Protein AF-A0A552HJM4-F1 (afdb_monomer)

Sequence (69 aa):
MTTPSFTIPQSDPPLSPRQSWPTMYDLPSDNPLEPGLPDEFHLLQPQLLLLTFQPPNWEPDLVFSAADL

Mean predicted aligned error: 14.14 Å

Foldseek 3Di:
DDDDPPDDDDPDDDDDCVVVPDDPVNDDDPDPPPPDDPPVVVLVVQVVCLVPPDPPPDDNVPDDTPNND

Organism: NCBI:txid2486270

pLDDT: mean 79.49, std 8.9, range [43.59, 92.62]

Secondary structure (DSSP, 8-state):
----------SSPPPPHHHHSPPGGGSPPSSTT-----THHHHHHHHHHHHH---TTS-GGGPPPGGG-

Structure (mmCIF, N/CA/C/O backbone):
data_AF-A0A552HJM4-F1
#
_entry.id   AF-A0A552HJM4-F1
#
loop_
_atom_site.group_PDB
_atom_site.id
_atom_site.type_symbol
_atom_site.label_atom_id
_atom_site.label_alt_id
_atom_site.label_comp_id
_atom_site.label_asym_id
_atom_site.label_entity_id
_atom_site.label_seq_id
_atom_site.pdbx_PDB_ins_code
_atom_site.Cartn_x
_atom_site.Cartn_y
_atom_site.Cartn_z
_atom_site.occupancy
_atom_site.B_iso_or_equiv
_atom_site.auth_seq_id
_atom_site.auth_comp_id
_atom_site.auth_asym_id
_atom_site.auth_atom_id
_atom_site.pdbx_PDB_model_num
ATOM 1 N N . MET A 1 1 ? 41.721 7.815 37.305 1.00 43.59 1 MET A N 1
ATOM 2 C CA . MET A 1 1 ? 42.444 7.881 36.019 1.00 43.59 1 MET A CA 1
ATOM 3 C C . MET A 1 1 ? 41.492 8.498 35.016 1.00 43.59 1 MET A C 1
ATOM 5 O O . MET A 1 1 ? 40.456 7.907 34.755 1.00 43.59 1 MET A O 1
ATOM 9 N N . THR A 1 2 ? 41.762 9.724 34.580 1.00 52.03 2 THR A N 1
ATOM 10 C CA . THR A 1 2 ? 40.863 10.504 33.720 1.00 52.03 2 THR A CA 1
ATOM 11 C C . THR A 1 2 ? 41.248 10.226 32.273 1.00 52.03 2 THR A C 1
ATOM 13 O O . THR A 1 2 ? 42.348 10.578 31.856 1.00 52.03 2 THR A O 1
ATOM 16 N N . THR A 1 3 ? 40.397 9.533 31.523 1.00 57.25 3 THR A N 1
ATOM 17 C CA . THR A 1 3 ? 40.595 9.320 30.086 1.00 57.25 3 THR A CA 1
ATOM 18 C C . THR A 1 3 ? 40.445 10.660 29.361 1.00 57.25 3 THR A C 1
ATOM 20 O O . THR A 1 3 ? 39.430 11.332 29.551 1.00 57.25 3 THR A O 1
ATOM 23 N N . PRO A 1 4 ? 41.421 11.090 28.544 1.00 58.47 4 PRO A N 1
ATOM 24 C CA . PRO A 1 4 ? 41.241 12.271 27.716 1.00 58.47 4 PRO A CA 1
ATOM 25 C C . PRO A 1 4 ? 40.228 11.953 26.609 1.00 58.47 4 PRO A C 1
ATOM 27 O O . PRO A 1 4 ? 40.461 11.076 25.776 1.00 58.47 4 PRO A O 1
ATOM 30 N N . SER A 1 5 ? 39.099 12.662 26.599 1.00 68.75 5 SER A N 1
ATOM 31 C CA . SER A 1 5 ? 38.180 12.673 25.460 1.00 68.75 5 SER A CA 1
ATOM 32 C C . SER A 1 5 ? 38.848 13.402 24.299 1.00 68.75 5 SER A C 1
ATOM 34 O O . SER A 1 5 ? 38.844 14.630 24.235 1.00 68.75 5 SER A O 1
ATOM 36 N N . PHE A 1 6 ? 39.446 12.646 23.384 1.00 67.12 6 PHE A N 1
ATOM 37 C CA . PHE A 1 6 ? 39.858 13.168 22.088 1.00 67.12 6 PHE A CA 1
ATOM 38 C C . PHE A 1 6 ? 38.621 13.293 21.197 1.00 67.12 6 PHE A C 1
ATOM 40 O O . PHE A 1 6 ? 38.223 12.343 20.527 1.00 67.12 6 PHE A O 1
ATOM 47 N N . THR A 1 7 ? 37.990 14.465 21.201 1.00 71.00 7 THR A N 1
ATOM 48 C CA . THR A 1 7 ? 36.952 14.788 20.220 1.00 71.00 7 THR A CA 1
ATOM 49 C C . THR A 1 7 ? 37.644 15.195 18.924 1.00 71.00 7 THR A C 1
ATOM 51 O O . THR A 1 7 ? 38.185 16.295 18.826 1.00 71.00 7 THR A O 1
ATOM 54 N N . ILE A 1 8 ? 37.668 14.304 17.934 1.00 78.81 8 ILE A N 1
ATOM 55 C CA . ILE A 1 8 ? 38.094 14.655 16.575 1.00 78.81 8 ILE A CA 1
ATOM 56 C C . ILE A 1 8 ? 37.043 15.636 16.020 1.00 78.81 8 ILE A C 1
ATOM 58 O O . ILE A 1 8 ? 35.866 15.273 15.976 1.00 78.81 8 ILE A O 1
ATOM 62 N N . PRO A 1 9 ? 37.405 16.878 15.642 1.00 76.00 9 PRO A N 1
ATOM 63 C CA . PRO A 1 9 ? 36.442 17.816 15.077 1.00 76.00 9 PRO A CA 1
ATOM 64 C C . PRO A 1 9 ? 35.948 17.301 13.718 1.00 76.00 9 PRO A C 1
ATOM 66 O O . PRO A 1 9 ? 36.748 16.969 12.845 1.00 76.00 9 PRO A O 1
ATOM 69 N N . GLN A 1 10 ? 34.627 17.236 13.533 1.00 76.50 10 GLN A N 1
ATOM 70 C CA . GLN A 1 10 ? 34.016 16.863 12.256 1.00 76.50 10 GLN A CA 1
ATOM 71 C C . GLN A 1 10 ? 34.131 18.042 11.283 1.00 76.50 10 GLN A C 1
ATOM 73 O O . GLN A 1 10 ? 33.372 19.003 11.380 1.00 76.50 10 GLN A O 1
ATOM 78 N N . SER A 1 11 ? 35.104 17.985 10.372 1.00 84.19 11 SER A N 1
ATOM 79 C CA . SER A 1 11 ? 35.357 19.053 9.393 1.00 84.19 11 SER A CA 1
ATOM 80 C C . SER A 1 11 ? 34.293 19.152 8.298 1.00 84.19 11 SER A C 1
ATOM 82 O O . SER A 1 11 ? 34.150 20.217 7.708 1.00 84.19 11 SER A O 1
ATOM 84 N N . ASP A 1 12 ? 33.555 18.069 8.044 1.00 83.69 12 ASP A N 1
ATOM 85 C CA . ASP A 1 12 ? 32.526 18.002 7.005 1.00 83.69 12 ASP A CA 1
ATOM 86 C C . ASP A 1 12 ? 31.276 17.293 7.555 1.00 83.69 12 ASP A C 1
ATOM 88 O O . ASP A 1 12 ? 31.253 16.061 7.664 1.00 83.69 12 ASP A O 1
ATOM 92 N N . PRO A 1 13 ? 30.277 18.044 8.056 1.00 81.38 13 PRO A N 1
ATOM 93 C CA . PRO A 1 13 ? 29.072 17.443 8.595 1.00 81.38 13 PRO A CA 1
ATOM 94 C C . PRO A 1 13 ? 28.212 16.821 7.492 1.00 81.38 13 PRO A C 1
ATOM 96 O O . PRO A 1 13 ? 28.072 17.410 6.422 1.00 81.38 13 PRO A O 1
ATOM 99 N N . PRO A 1 14 ? 27.587 15.655 7.742 1.00 83.12 14 PRO A N 1
ATOM 100 C CA . PRO A 1 14 ? 26.757 15.011 6.738 1.00 83.12 14 PRO A CA 1
ATOM 101 C C . PRO A 1 14 ? 25.599 15.926 6.330 1.00 83.12 14 PRO A C 1
ATOM 103 O O . PRO A 1 14 ? 24.989 16.604 7.164 1.00 83.12 14 PRO A O 1
ATOM 106 N N . LEU A 1 15 ? 25.280 15.915 5.035 1.00 85.81 15 LEU A N 1
ATOM 107 C CA . LEU A 1 15 ? 24.118 16.616 4.496 1.00 85.81 15 LEU A CA 1
ATOM 108 C C . LEU A 1 15 ? 22.833 16.124 5.167 1.00 85.81 15 LEU A C 1
ATOM 110 O O . LEU A 1 15 ? 22.733 14.966 5.590 1.00 85.81 15 LEU A O 1
ATOM 114 N N . SER A 1 16 ? 21.822 16.996 5.224 1.00 89.50 16 SER A N 1
ATOM 115 C CA . SER A 1 16 ? 20.534 16.625 5.811 1.00 89.50 16 SER A CA 1
ATOM 116 C C . SER A 1 16 ? 19.961 15.377 5.121 1.00 89.50 16 SER A C 1
ATOM 118 O O . SER A 1 16 ? 20.136 15.233 3.910 1.00 89.50 16 SER A O 1
ATOM 120 N N . PRO A 1 17 ? 19.240 14.489 5.831 1.00 80.94 17 PRO A N 1
ATOM 121 C CA . PRO A 1 17 ? 18.689 13.274 5.228 1.00 80.94 17 PRO A CA 1
ATOM 122 C C . PRO A 1 17 ? 17.831 13.537 3.985 1.00 80.94 17 PRO A C 1
ATOM 124 O O . PRO A 1 17 ? 17.880 12.774 3.035 1.00 80.94 17 PRO A O 1
ATOM 127 N N . ARG A 1 18 ? 17.123 14.673 3.932 1.00 82.12 18 ARG A N 1
ATOM 128 C CA . ARG A 1 18 ? 16.349 15.104 2.753 1.00 82.12 18 ARG A CA 1
ATOM 129 C C . ARG A 1 18 ? 17.192 15.344 1.495 1.00 82.12 18 ARG A C 1
ATOM 131 O O . ARG A 1 18 ? 16.636 15.396 0.409 1.00 82.12 18 ARG A O 1
ATOM 138 N N . GLN A 1 19 ? 18.493 15.568 1.655 1.00 83.56 19 GLN A N 1
ATOM 139 C CA . GLN A 1 19 ? 19.446 15.818 0.572 1.00 83.56 19 GLN A CA 1
ATOM 140 C C . GLN A 1 19 ? 20.355 14.613 0.300 1.00 83.56 19 GLN A C 1
ATOM 142 O O . GLN A 1 19 ? 20.966 14.562 -0.761 1.00 83.56 19 GLN A O 1
ATOM 147 N N . SER A 1 20 ? 20.496 13.689 1.256 1.00 85.88 20 SER A N 1
ATOM 148 C CA . SER A 1 20 ? 21.412 12.544 1.162 1.00 85.88 20 SER A CA 1
ATOM 149 C C . SER A 1 20 ? 20.719 11.192 1.000 1.00 85.88 20 SER A C 1
ATOM 151 O O . SER A 1 20 ? 21.371 10.245 0.568 1.00 85.88 20 SER A O 1
ATOM 153 N N . TRP A 1 21 ? 19.431 11.075 1.337 1.00 87.38 21 TRP A N 1
ATOM 154 C CA . TRP A 1 21 ? 18.686 9.822 1.221 1.00 87.38 21 TRP A CA 1
ATOM 155 C C . TRP A 1 21 ? 17.928 9.754 -0.102 1.00 87.38 21 TRP A C 1
ATOM 157 O O . TRP A 1 21 ? 17.371 10.768 -0.529 1.00 87.38 21 TRP A O 1
ATOM 167 N N . PRO A 1 22 ? 17.852 8.562 -0.719 1.00 82.06 22 PRO A N 1
ATOM 168 C CA . PRO A 1 22 ? 16.973 8.351 -1.853 1.00 82.06 22 PRO A CA 1
ATOM 169 C C . PRO A 1 22 ? 15.526 8.600 -1.429 1.00 82.06 22 PRO A C 1
ATOM 171 O O . PRO A 1 22 ? 15.075 8.179 -0.359 1.00 82.06 22 PRO A O 1
ATOM 174 N N . THR A 1 23 ? 14.791 9.292 -2.284 1.00 79.56 23 THR A N 1
ATOM 175 C CA . THR A 1 23 ? 13.337 9.312 -2.235 1.00 79.56 23 THR A CA 1
ATOM 176 C C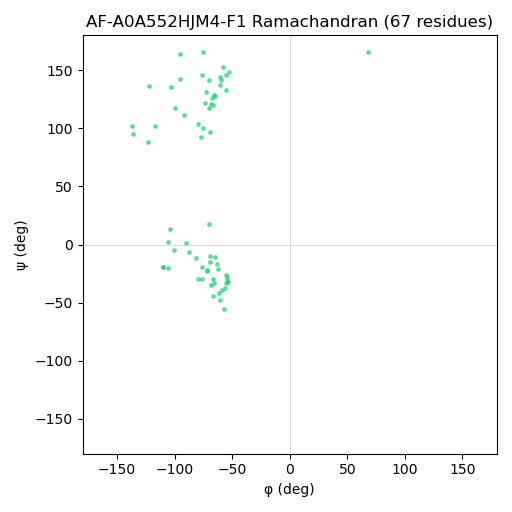 . THR A 1 23 ? 12.802 7.992 -2.787 1.00 79.56 23 THR A C 1
ATOM 178 O O . THR A 1 23 ? 13.511 7.239 -3.452 1.00 79.56 23 THR A O 1
ATOM 181 N N . MET A 1 24 ? 11.523 7.706 -2.554 1.00 79.88 24 MET A N 1
ATOM 182 C CA . MET A 1 24 ? 10.864 6.549 -3.171 1.00 79.88 24 MET A CA 1
ATOM 1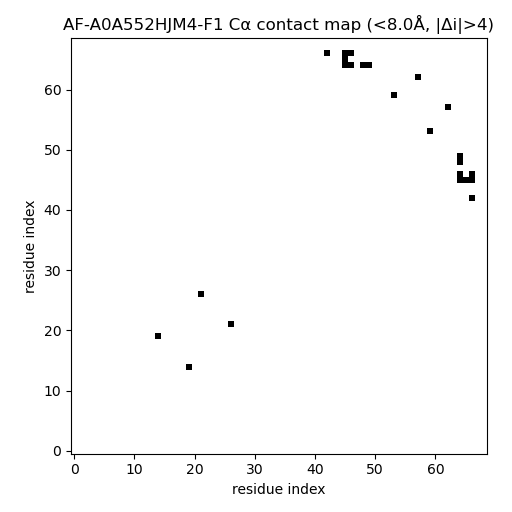83 C C . MET A 1 24 ? 10.972 6.560 -4.711 1.00 79.88 24 MET A C 1
ATOM 185 O O . MET A 1 24 ? 10.958 5.498 -5.318 1.00 79.88 24 MET A O 1
ATOM 189 N N . TYR A 1 25 ? 11.123 7.737 -5.335 1.00 72.19 25 TYR A N 1
ATOM 190 C CA . TYR A 1 25 ? 11.314 7.878 -6.784 1.00 72.19 25 TYR A CA 1
ATOM 191 C C . TYR A 1 25 ? 12.727 7.521 -7.262 1.00 72.19 25 TYR A C 1
ATOM 193 O O . TYR A 1 25 ? 12.915 7.260 -8.445 1.00 72.19 25 TYR A O 1
ATOM 201 N N . ASP A 1 26 ? 13.710 7.513 -6.360 1.00 80.19 26 ASP A N 1
ATOM 202 C CA . ASP A 1 26 ? 15.097 7.149 -6.669 1.00 80.19 26 ASP A CA 1
ATOM 203 C C . ASP A 1 26 ? 15.335 5.636 -6.545 1.00 80.19 26 ASP A C 1
ATOM 205 O O . ASP A 1 26 ? 16.420 5.143 -6.866 1.00 80.19 26 ASP A O 1
ATOM 209 N N . LEU A 1 27 ? 14.339 4.888 -6.056 1.00 78.38 27 LEU A N 1
ATOM 210 C CA . LEU A 1 27 ? 14.422 3.439 -5.964 1.00 78.38 27 LEU A CA 1
ATOM 211 C C . LEU A 1 27 ? 14.296 2.831 -7.369 1.00 78.38 27 LEU A C 1
ATOM 213 O O . LEU A 1 27 ? 13.381 3.195 -8.113 1.00 78.38 27 LEU A O 1
ATOM 217 N N . PRO A 1 28 ? 15.194 1.905 -7.755 1.00 74.44 28 PRO A N 1
ATOM 218 C CA . PRO A 1 28 ? 15.027 1.176 -9.001 1.00 74.44 28 PRO A CA 1
ATOM 219 C C . PRO A 1 28 ? 13.716 0.386 -8.947 1.00 74.44 28 PRO A C 1
ATOM 221 O O . PRO A 1 28 ? 13.355 -0.141 -7.897 1.00 74.44 28 PRO A O 1
ATOM 224 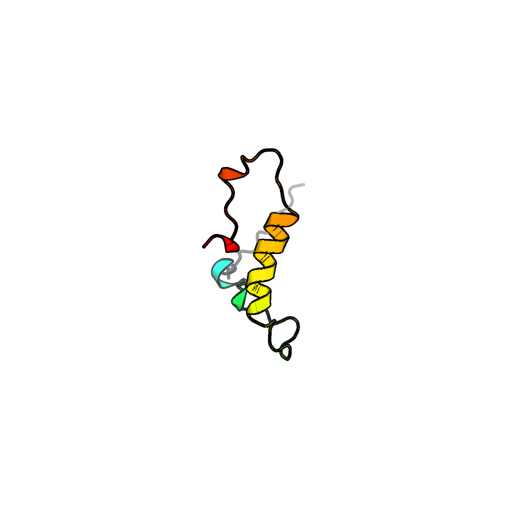N N . SER A 1 29 ? 13.026 0.272 -10.085 1.00 75.06 29 SER A N 1
ATOM 225 C CA . SER A 1 29 ? 11.972 -0.738 -10.210 1.00 75.06 29 SER A CA 1
ATOM 226 C C . SER A 1 29 ? 12.571 -2.106 -9.880 1.00 75.06 29 SER A C 1
ATOM 228 O O . SER A 1 29 ? 13.633 -2.444 -10.415 1.00 75.06 29 SER A O 1
ATOM 230 N N . ASP A 1 30 ? 11.887 -2.891 -9.043 1.00 76.94 30 ASP A N 1
ATOM 231 C CA . ASP A 1 30 ? 12.288 -4.266 -8.720 1.00 76.94 30 ASP A CA 1
ATOM 232 C C . ASP A 1 30 ? 12.462 -5.108 -9.997 1.00 76.94 30 ASP A C 1
ATOM 234 O O . ASP A 1 30 ? 13.323 -5.988 -10.061 1.00 76.94 30 ASP A O 1
ATOM 238 N N . ASN A 1 31 ? 11.698 -4.789 -11.050 1.00 79.50 31 ASN A N 1
ATOM 239 C CA . ASN A 1 31 ? 11.874 -5.342 -12.384 1.00 79.50 31 ASN A CA 1
ATOM 240 C C 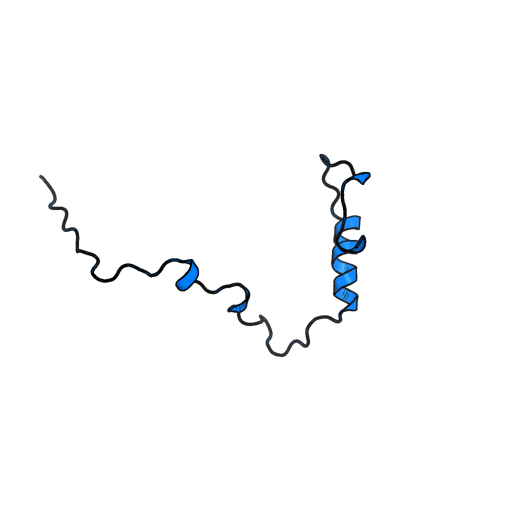. ASN A 1 31 ? 11.734 -4.250 -13.468 1.00 79.50 31 ASN A C 1
ATOM 242 O O . ASN A 1 31 ? 10.620 -3.868 -13.832 1.00 79.50 31 ASN A O 1
ATOM 246 N N . PRO A 1 32 ? 12.847 -3.753 -14.043 1.00 75.06 32 PRO A N 1
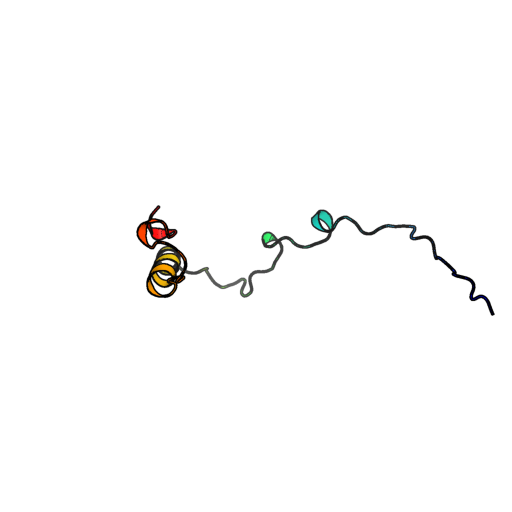ATOM 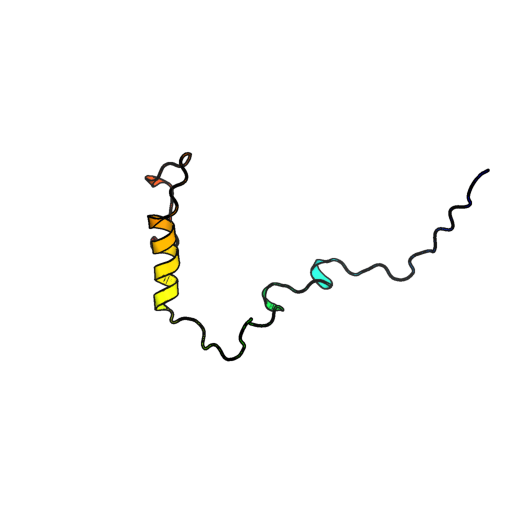247 C CA . PRO A 1 32 ? 12.834 -2.686 -15.051 1.00 75.06 32 PRO A CA 1
ATOM 248 C C . PRO A 1 32 ? 12.119 -3.038 -16.363 1.00 75.06 32 PRO A C 1
ATOM 250 O O . PRO A 1 32 ? 11.836 -2.148 -17.160 1.00 75.06 32 PRO A O 1
ATOM 253 N N . LEU A 1 33 ? 11.887 -4.329 -16.620 1.00 80.88 33 LEU A N 1
ATOM 254 C CA . LEU A 1 33 ? 11.239 -4.833 -17.833 1.00 80.88 33 LEU A CA 1
ATOM 255 C C . LEU A 1 33 ? 9.765 -5.183 -17.614 1.00 80.88 33 LEU A C 1
ATOM 257 O O . LEU A 1 33 ? 9.088 -5.570 -18.566 1.00 80.88 33 LEU A O 1
ATOM 261 N N . GLU A 1 34 ? 9.272 -5.097 -16.379 1.00 80.94 34 GLU A N 1
ATOM 262 C CA . GLU A 1 34 ? 7.876 -5.379 -16.088 1.00 80.94 34 GLU A CA 1
ATOM 263 C C . GLU A 1 34 ? 7.016 -4.214 -16.598 1.00 80.94 34 GLU A C 1
ATOM 265 O O . GLU A 1 34 ? 7.235 -3.074 -16.185 1.00 80.94 34 GLU A O 1
ATOM 270 N N . PRO A 1 35 ? 6.050 -4.456 -17.502 1.00 73.62 35 PRO A N 1
ATOM 271 C CA . PRO A 1 35 ? 5.279 -3.399 -18.164 1.00 73.62 35 PRO A CA 1
ATOM 272 C C . PRO A 1 35 ? 4.291 -2.655 -17.240 1.00 73.62 35 PRO A C 1
ATOM 274 O O . PRO A 1 35 ? 3.388 -1.980 -17.729 1.00 73.62 35 PRO A O 1
ATOM 277 N N . GLY A 1 36 ? 4.455 -2.751 -15.919 1.00 72.12 36 GLY A N 1
ATOM 278 C CA . GLY A 1 36 ? 3.446 -2.372 -14.939 1.00 72.12 36 GLY A CA 1
ATOM 279 C C . GLY A 1 36 ? 2.235 -3.307 -14.986 1.00 72.12 36 GLY A C 1
ATOM 280 O O . GLY A 1 36 ? 2.051 -4.094 -15.919 1.00 72.12 36 GLY A O 1
ATOM 281 N N . LEU A 1 37 ? 1.395 -3.243 -13.954 1.00 72.12 37 LEU A N 1
ATOM 282 C CA . LEU A 1 37 ? 0.085 -3.884 -14.015 1.00 72.12 37 LEU A CA 1
ATOM 283 C C . LEU A 1 37 ? -0.856 -3.036 -14.884 1.00 72.12 37 LEU A C 1
ATOM 285 O O . LEU A 1 37 ? -0.765 -1.808 -14.841 1.00 72.12 37 LEU A O 1
ATOM 289 N N . PRO A 1 38 ? -1.780 -3.657 -15.638 1.00 77.19 38 PRO A N 1
ATOM 290 C CA . PRO A 1 38 ? -2.842 -2.928 -16.324 1.00 77.19 38 PRO A CA 1
ATOM 291 C C . PRO A 1 38 ? -3.625 -2.012 -15.372 1.00 77.19 38 PRO A C 1
ATOM 293 O O . PRO A 1 38 ? -3.841 -2.360 -14.208 1.00 77.19 38 PRO A O 1
ATOM 296 N N . ASP A 1 39 ? -4.118 -0.882 -15.881 1.00 75.12 39 ASP A N 1
ATOM 297 C CA . ASP A 1 39 ? -4.903 0.087 -15.097 1.00 75.12 39 ASP A CA 1
ATOM 298 C C . ASP A 1 39 ? -6.124 -0.543 -14.404 1.00 75.12 39 ASP A C 1
ATOM 300 O O . ASP A 1 39 ? -6.503 -0.121 -13.317 1.00 75.12 39 ASP A O 1
ATOM 304 N N . GLU A 1 40 ? -6.690 -1.621 -14.955 1.00 77.00 40 GLU A N 1
ATOM 305 C CA . GLU A 1 40 ? -7.790 -2.383 -14.341 1.00 77.00 40 GLU A CA 1
ATOM 306 C C . GLU A 1 40 ? -7.456 -2.879 -12.921 1.00 77.00 40 GLU A C 1
ATOM 308 O O . GLU A 1 40 ? -8.324 -2.905 -12.047 1.00 77.00 40 GLU A O 1
ATOM 313 N N . PHE A 1 41 ? -6.189 -3.211 -12.648 1.00 77.06 41 PHE A N 1
ATOM 314 C CA . PHE A 1 41 ? -5.747 -3.663 -11.326 1.00 77.06 41 PHE A CA 1
ATOM 315 C C . PHE A 1 41 ? -5.711 -2.535 -10.290 1.00 77.06 41 PHE A C 1
ATOM 317 O O . PHE A 1 41 ? -5.821 -2.818 -9.095 1.00 77.06 41 PHE A O 1
ATOM 324 N N . HIS A 1 42 ? -5.627 -1.271 -10.720 1.00 80.06 42 HIS A N 1
ATOM 325 C CA . HIS A 1 42 ? -5.682 -0.129 -9.806 1.00 80.06 42 HIS A CA 1
ATOM 326 C C . HIS A 1 42 ? -7.059 -0.001 -9.147 1.00 80.06 42 HIS A C 1
ATOM 328 O O . HIS A 1 42 ? -7.137 0.428 -8.001 1.00 80.06 42 HIS A O 1
ATOM 334 N N . LEU A 1 43 ? -8.135 -0.429 -9.820 1.00 82.56 43 LEU A N 1
ATOM 335 C CA . LEU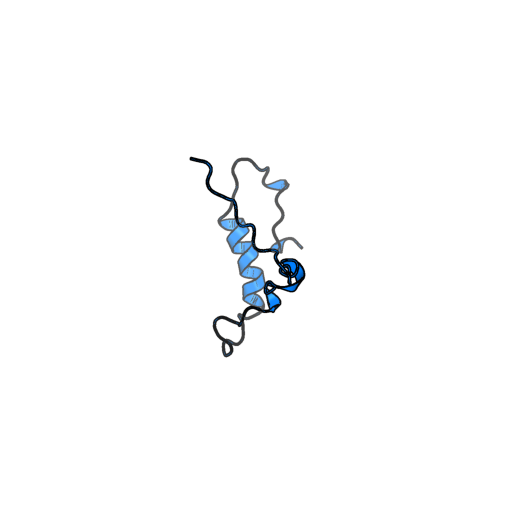 A 1 43 ? -9.482 -0.448 -9.241 1.00 82.56 43 LEU A CA 1
ATOM 336 C C . LEU A 1 43 ? -9.712 -1.663 -8.325 1.00 82.56 43 LEU A C 1
ATOM 338 O O . LEU A 1 43 ? -10.458 -1.580 -7.349 1.00 82.56 43 LEU A O 1
ATOM 342 N N . LEU A 1 44 ? -9.039 -2.785 -8.598 1.00 87.06 44 LEU A N 1
ATOM 343 C CA . LEU A 1 44 ? -9.153 -3.996 -7.780 1.00 87.06 44 LEU A CA 1
ATOM 344 C C . LEU A 1 44 ? -8.548 -3.816 -6.384 1.00 87.06 44 LEU A C 1
ATOM 346 O O . LEU A 1 44 ? -9.068 -4.371 -5.418 1.00 87.06 44 LEU A O 1
ATOM 350 N N . GLN A 1 45 ? -7.469 -3.041 -6.257 1.00 87.38 45 GLN A N 1
ATOM 351 C CA . GLN A 1 45 ? -6.814 -2.784 -4.970 1.00 87.38 45 GLN A CA 1
ATOM 352 C C . GLN A 1 45 ? -7.752 -2.173 -3.909 1.00 87.38 45 GLN A C 1
ATOM 354 O O . GLN A 1 45 ? -7.881 -2.772 -2.837 1.00 87.38 45 GLN A O 1
ATOM 359 N N . PRO A 1 46 ? -8.438 -1.036 -4.152 1.00 89.06 46 PRO A N 1
ATOM 360 C CA . PRO A 1 46 ? -9.358 -0.472 -3.168 1.00 89.06 46 PRO A CA 1
ATOM 361 C C . PRO A 1 46 ? -10.571 -1.367 -2.900 1.00 89.06 46 PRO A C 1
ATOM 363 O O . PRO A 1 46 ? -11.021 -1.437 -1.759 1.00 89.06 46 PRO A O 1
ATOM 366 N N . GLN A 1 47 ? -11.058 -2.110 -3.898 1.00 89.06 47 GLN A N 1
ATOM 367 C CA . GLN A 1 47 ? -12.158 -3.062 -3.710 1.00 89.06 47 GLN A CA 1
ATOM 368 C C . GLN A 1 47 ? -11.759 -4.234 -2.810 1.00 89.06 47 GLN A C 1
ATOM 370 O O . GLN A 1 47 ? -12.499 -4.597 -1.897 1.00 89.06 47 GLN A O 1
ATOM 375 N N . LEU A 1 48 ? -10.569 -4.804 -3.015 1.00 90.00 48 LEU A N 1
ATOM 376 C CA . LEU A 1 48 ? -10.043 -5.859 -2.153 1.00 90.00 48 LEU A CA 1
ATOM 377 C C . LEU A 1 48 ? -9.876 -5.356 -0.716 1.00 90.00 48 LEU A C 1
ATOM 379 O O . LEU A 1 48 ? -10.230 -6.065 0.226 1.00 90.00 48 LEU A O 1
ATOM 383 N N . LEU A 1 49 ? -9.370 -4.131 -0.545 1.00 88.31 49 LEU A N 1
ATOM 384 C CA . LEU A 1 49 ? -9.213 -3.512 0.767 1.00 88.31 49 LEU A CA 1
ATOM 385 C C . LEU A 1 49 ? -10.571 -3.363 1.470 1.00 88.31 49 LEU A C 1
ATOM 387 O O . LEU A 1 49 ? -10.707 -3.798 2.606 1.00 88.31 49 LEU A O 1
ATOM 391 N N . LEU A 1 50 ? -11.590 -2.845 0.778 1.00 87.06 50 LEU A N 1
ATOM 392 C CA . LEU A 1 50 ? -12.945 -2.689 1.320 1.00 87.06 50 LEU A CA 1
ATOM 393 C C . LEU A 1 50 ? -13.561 -4.027 1.774 1.00 87.06 50 LEU A C 1
ATOM 395 O O . LEU A 1 50 ? -14.228 -4.095 2.805 1.00 87.06 50 LEU A O 1
ATOM 399 N N . LEU A 1 51 ? -13.325 -5.104 1.018 1.00 87.62 51 LEU A N 1
ATOM 400 C CA . LEU A 1 51 ? -13.864 -6.433 1.323 1.00 87.62 51 LEU A CA 1
ATOM 401 C C . LEU A 1 51 ? -13.133 -7.139 2.472 1.00 87.62 51 LEU A C 1
ATOM 403 O O . LEU A 1 51 ? -13.729 -7.974 3.151 1.00 87.62 5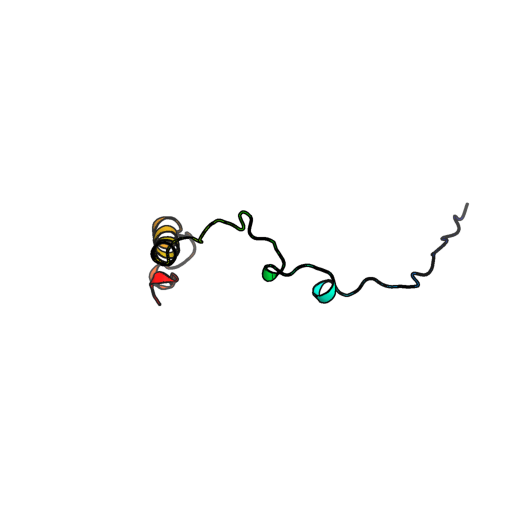1 LEU A O 1
ATOM 407 N N . THR A 1 52 ? -11.843 -6.857 2.660 1.00 90.94 52 THR A N 1
ATOM 408 C CA . THR A 1 52 ? -10.975 -7.625 3.571 1.00 90.94 52 THR A CA 1
ATOM 409 C C . THR A 1 52 ? -10.565 -6.864 4.828 1.00 90.94 52 THR A C 1
ATOM 411 O O . THR A 1 52 ? -10.180 -7.490 5.816 1.00 90.94 52 THR A O 1
ATOM 414 N N . PHE A 1 53 ? -10.668 -5.535 4.829 1.00 87.25 53 PHE A N 1
ATOM 415 C CA . PHE A 1 53 ? -10.254 -4.682 5.933 1.00 87.25 53 PHE A CA 1
ATOM 416 C C . PHE A 1 53 ? -11.442 -3.918 6.521 1.00 87.25 53 PHE A C 1
ATOM 418 O O . PHE A 1 53 ? -11.878 -2.897 5.999 1.00 87.25 53 PHE A O 1
ATOM 425 N N . GLN A 1 54 ? -11.933 -4.411 7.659 1.00 83.31 54 GLN A N 1
ATOM 426 C CA . GLN A 1 54 ? -13.010 -3.790 8.431 1.00 83.31 54 GLN A CA 1
ATOM 427 C C . GLN A 1 54 ? -12.523 -3.527 9.863 1.00 83.31 54 GLN A C 1
ATOM 429 O O . GLN A 1 54 ? -12.628 -4.406 10.724 1.00 83.31 54 GLN A O 1
ATOM 434 N N . PRO A 1 55 ? -11.907 -2.361 10.130 1.00 85.31 55 PRO A N 1
ATOM 435 C CA . PRO A 1 55 ? -11.393 -2.050 11.456 1.00 85.31 55 PRO A CA 1
ATOM 436 C C . PRO A 1 55 ? -12.551 -1.939 12.466 1.00 85.31 55 PRO A C 1
ATOM 438 O O . PRO A 1 55 ? -13.478 -1.165 12.245 1.00 85.31 55 PRO A O 1
ATOM 441 N N . PRO A 1 56 ? -12.499 -2.648 13.610 1.00 85.00 56 PRO A N 1
ATOM 442 C CA . PRO A 1 56 ? -13.647 -2.794 14.515 1.00 85.00 56 PRO A CA 1
ATOM 443 C C . PRO A 1 56 ? -14.042 -1.509 15.257 1.00 85.00 56 PRO A C 1
ATOM 445 O O . PRO A 1 56 ? -15.118 -1.444 15.840 1.00 85.00 56 PRO A O 1
ATOM 448 N N . ASN A 1 57 ? -13.170 -0.498 15.259 1.00 92.62 57 ASN A N 1
ATOM 449 C CA . ASN A 1 57 ? -13.358 0.747 16.008 1.00 92.62 57 ASN A CA 1
ATOM 450 C C . ASN A 1 57 ? -13.773 1.926 15.112 1.00 92.62 57 ASN A C 1
ATOM 452 O O . ASN A 1 57 ? -13.641 3.076 15.527 1.00 92.62 57 ASN A O 1
ATOM 456 N N . TRP A 1 58 ? -14.178 1.658 13.870 1.00 88.25 58 TRP A N 1
ATOM 457 C CA . TRP A 1 58 ? -14.555 2.676 12.894 1.00 88.25 58 TRP A CA 1
ATOM 458 C C . TRP A 1 58 ? -15.981 2.420 12.422 1.00 88.25 58 TRP A C 1
ATOM 460 O O . TRP A 1 58 ? -16.344 1.282 12.136 1.00 88.25 58 TRP A O 1
ATOM 470 N N . GLU A 1 59 ? -16.772 3.486 12.328 1.00 87.94 59 GLU A N 1
ATOM 471 C CA . GLU A 1 59 ? -18.116 3.417 11.756 1.00 87.94 59 GLU A CA 1
ATOM 472 C C . GLU A 1 59 ? -18.014 3.146 10.247 1.00 87.94 59 GLU A C 1
ATOM 474 O O . GLU A 1 59 ? -17.397 3.958 9.548 1.00 87.94 59 GLU A O 1
ATOM 479 N N . PRO A 1 60 ? -18.597 2.050 9.723 1.00 82.31 60 PRO A N 1
ATOM 480 C CA . PRO A 1 60 ? -18.467 1.680 8.312 1.00 82.31 60 PRO A CA 1
ATOM 481 C C . PRO A 1 60 ? -18.920 2.780 7.347 1.00 82.31 60 PRO A C 1
ATOM 483 O O . PRO A 1 60 ? -18.264 3.017 6.340 1.00 82.31 60 PRO A O 1
ATOM 486 N N . ASP A 1 61 ? -19.980 3.510 7.701 1.00 85.62 61 ASP A N 1
ATOM 487 C CA . ASP A 1 61 ? -20.547 4.593 6.884 1.00 85.62 61 ASP A CA 1
ATOM 488 C C . ASP A 1 61 ? -19.637 5.836 6.796 1.00 85.62 61 ASP A C 1
ATOM 490 O O . ASP A 1 61 ? -19.905 6.756 6.024 1.00 85.62 61 ASP A O 1
ATOM 494 N N . LEU A 1 62 ? -18.568 5.890 7.599 1.00 85.19 62 LEU A N 1
ATOM 495 C CA . LEU A 1 62 ? -17.571 6.965 7.602 1.00 85.19 62 LEU A CA 1
ATOM 496 C C . LEU A 1 62 ? -16.243 6.546 6.952 1.00 85.19 62 LEU A C 1
ATOM 498 O O . LEU A 1 62 ? -15.293 7.334 6.937 1.00 85.19 62 LEU A O 1
ATOM 502 N N . VAL A 1 63 ? -16.152 5.318 6.438 1.00 82.44 63 VAL A N 1
ATOM 503 C CA . VAL A 1 63 ? -14.960 4.798 5.765 1.00 82.44 63 VAL A CA 1
ATOM 504 C C . VAL A 1 63 ? -15.158 4.901 4.259 1.00 82.44 63 VAL A C 1
ATOM 506 O O . VAL A 1 63 ? -16.025 4.247 3.692 1.00 82.44 63 VAL A O 1
ATOM 509 N N . PHE A 1 64 ? -14.311 5.694 3.607 1.00 80.94 64 PHE A N 1
ATOM 510 C CA . PHE A 1 64 ? -14.236 5.768 2.150 1.00 80.94 64 PHE A CA 1
ATOM 511 C C . PHE A 1 64 ? -13.016 4.992 1.659 1.00 80.94 64 PHE A C 1
ATOM 513 O O . PHE A 1 64 ? -11.920 5.114 2.213 1.00 80.94 64 PHE A O 1
ATOM 520 N N . SER A 1 65 ? -13.200 4.208 0.606 1.00 82.94 65 SER A N 1
ATOM 521 C CA . SER A 1 65 ? -12.123 3.597 -0.162 1.00 82.94 65 SER A CA 1
ATOM 522 C C . SER A 1 65 ? -11.786 4.468 -1.374 1.00 82.94 65 SER A C 1
ATOM 524 O O . SER A 1 65 ? -12.576 5.308 -1.800 1.00 82.94 65 SER A O 1
ATOM 526 N N . ALA A 1 66 ? -10.623 4.246 -1.991 1.00 79.19 66 ALA A N 1
ATOM 527 C CA . ALA A 1 66 ? -10.288 4.940 -3.236 1.00 79.19 66 ALA A CA 1
ATOM 528 C C . ALA A 1 66 ? -11.218 4.564 -4.413 1.00 79.19 66 ALA A C 1
ATOM 530 O O . ALA A 1 66 ? -11.162 5.225 -5.441 1.00 79.19 66 ALA A O 1
ATOM 531 N N . ALA A 1 67 ? -12.059 3.528 -4.274 1.00 77.94 67 ALA A N 1
ATOM 532 C CA . ALA A 1 67 ? -13.070 3.162 -5.267 1.00 77.94 67 ALA A CA 1
ATOM 533 C C . ALA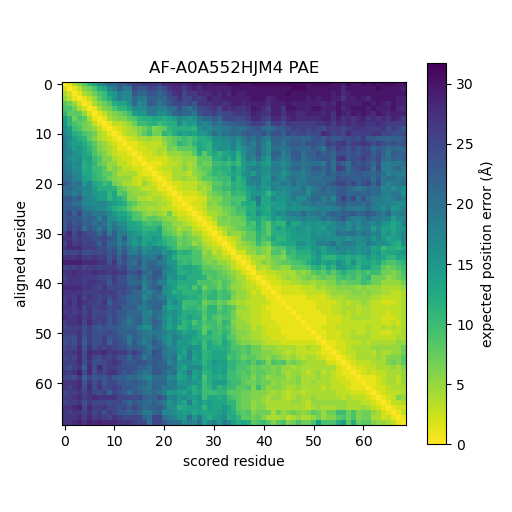 A 1 67 ? -14.354 4.008 -5.172 1.00 77.94 67 ALA A C 1
ATOM 535 O O . ALA A 1 67 ? -15.183 3.932 -6.073 1.00 77.94 67 ALA A O 1
ATOM 536 N N . ASP A 1 68 ? -14.527 4.785 -4.097 1.00 76.06 68 ASP A N 1
ATOM 537 C CA . ASP A 1 68 ? -15.701 5.639 -3.875 1.00 76.06 68 ASP A CA 1
ATOM 538 C C . ASP A 1 68 ? -15.527 7.067 -4.446 1.00 76.06 68 ASP A C 1
ATOM 540 O O . ASP A 1 68 ? -16.420 7.904 -4.292 1.00 76.06 68 ASP A O 1
ATOM 544 N N . LEU A 1 69 ? -14.376 7.349 -5.077 1.00 67.25 69 LEU A N 1
ATOM 545 C CA . LEU A 1 69 ? -14.009 8.619 -5.726 1.00 67.25 69 LEU A CA 1
ATOM 546 C C . LEU A 1 69 ? -14.257 8.574 -7.238 1.00 67.25 69 LEU A C 1
ATOM 548 O O . LEU A 1 69 ? -14.723 9.608 -7.770 1.00 67.25 69 LEU A O 1
#

Solvent-accessible surface area (backbone atoms only — not comparable to full-atom values): 4972 Å² total; per-residue (Å²): 136,85,80,81,83,81,78,78,79,78,90,72,76,81,68,57,62,91,78,67,50,80,52,84,84,68,54,77,63,95,52,85,82,59,88,66,79,62,72,73,55,66,56,47,53,32,50,50,43,65,76,73,58,77,65,90,91,56,64,70,96,78,63,80,51,80,72,77,114

Radius of gyration: 24.42 Å; Cα contacts (8 Å, |Δi|>4): 12; chains: 1; bounding box: 63×27×54 Å